Protein AF-A0A419NFJ5-F1 (afdb_monomer_lite)

Secondary structure (DSSP, 8-state):
-HHHHHHHHHHHHHHHHHHHHHHHHHHHHHHHHHHHHS-HHHHHHHHHHHHHHHHHHHHHHHTT-HHHHHHHHHHHHHHHHHH-

Structure (mmCIF, N/CA/C/O backbone):
data_AF-A0A419NFJ5-F1
#
_entry.id   AF-A0A419NFJ5-F1
#
loop_
_atom_site.group_PDB
_atom_site.id
_atom_site.type_symbol
_atom_site.label_atom_id
_atom_site.label_alt_id
_atom_site.label_comp_id
_atom_site.label_asym_id
_atom_site.label_entity_id
_atom_site.label_seq_id
_atom_site.pdbx_PDB_ins_code
_atom_site.Cartn_x
_atom_site.Cartn_y
_atom_site.Cartn_z
_atom_site.occupancy
_atom_site.B_iso_or_equiv
_atom_site.auth_seq_id
_atom_site.auth_comp_id
_atom_site.auth_asym_id
_atom_site.auth_atom_id
_atom_site.pdbx_PDB_model_num
ATOM 1 N N . MET A 1 1 ? 28.959 -14.192 -27.689 1.00 60.34 1 MET A N 1
ATOM 2 C CA . MET A 1 1 ? 29.280 -13.045 -26.800 1.00 60.34 1 MET A CA 1
ATOM 3 C C . MET A 1 1 ? 28.041 -12.192 -26.528 1.00 60.34 1 MET A C 1
ATOM 5 O O . MET A 1 1 ? 27.719 -12.017 -25.361 1.00 60.34 1 MET A O 1
ATOM 9 N N . ALA A 1 2 ? 27.310 -11.747 -27.562 1.00 65.94 2 ALA A N 1
ATOM 10 C CA . ALA A 1 2 ? 26.068 -10.973 -27.412 1.00 65.94 2 ALA A CA 1
ATOM 11 C C . ALA A 1 2 ? 24.921 -11.743 -26.720 1.00 65.94 2 ALA A C 1
ATOM 13 O O . ALA A 1 2 ? 24.333 -11.221 -25.783 1.00 65.94 2 ALA A O 1
ATOM 14 N N . GLU A 1 3 ? 24.665 -13.006 -27.086 1.00 69.19 3 GLU A N 1
ATOM 15 C CA . GLU A 1 3 ? 23.624 -13.832 -26.433 1.00 69.19 3 GLU A CA 1
ATOM 16 C C . GLU A 1 3 ? 23.835 -14.001 -24.926 1.00 69.19 3 GLU A C 1
ATOM 18 O O . GLU A 1 3 ? 22.890 -13.898 -24.153 1.00 69.19 3 GLU A O 1
ATOM 23 N N . LYS A 1 4 ? 25.086 -14.195 -24.491 1.00 74.94 4 LYS A N 1
ATOM 24 C CA . LYS A 1 4 ? 25.411 -14.330 -23.067 1.00 74.94 4 LYS A CA 1
ATOM 25 C C . LYS A 1 4 ? 25.096 -13.046 -22.288 1.00 74.94 4 LYS A C 1
ATOM 27 O O . LYS A 1 4 ? 24.528 -13.125 -21.211 1.00 74.94 4 LYS A O 1
ATOM 32 N N . HIS A 1 5 ? 25.386 -11.877 -22.866 1.00 75.94 5 HIS A N 1
ATOM 33 C CA . HIS A 1 5 ? 25.040 -10.588 -22.252 1.00 75.94 5 HIS A CA 1
ATOM 34 C C . HIS A 1 5 ? 23.526 -10.364 -22.165 1.00 75.94 5 HIS A C 1
ATOM 36 O O . HIS A 1 5 ? 23.051 -9.798 -21.185 1.00 75.94 5 HIS A O 1
ATOM 42 N N . VAL A 1 6 ? 22.762 -10.817 -23.163 1.00 79.56 6 VAL A N 1
ATOM 43 C CA . VAL A 1 6 ? 21.294 -10.729 -23.138 1.00 79.56 6 VAL A CA 1
ATOM 44 C C . VAL A 1 6 ? 20.716 -11.632 -22.047 1.00 79.56 6 VAL A C 1
ATOM 46 O O . VAL A 1 6 ? 19.843 -11.199 -21.302 1.00 79.56 6 VAL A O 1
ATOM 49 N N . ILE A 1 7 ? 21.233 -12.856 -21.904 1.00 84.94 7 ILE A N 1
ATOM 50 C CA . ILE A 1 7 ? 20.809 -13.787 -20.848 1.00 84.94 7 ILE A CA 1
ATOM 51 C C . ILE A 1 7 ? 21.142 -13.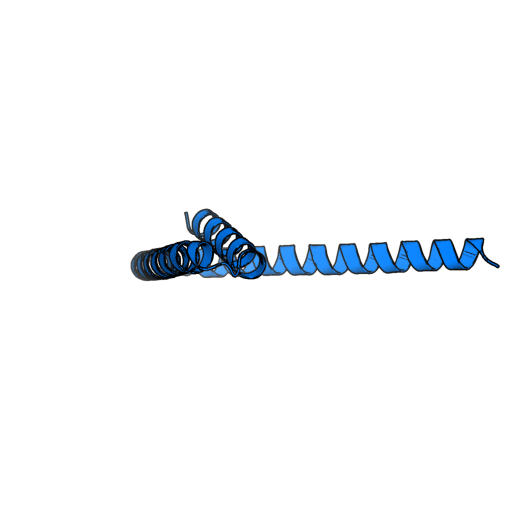225 -19.460 1.00 84.94 7 ILE A C 1
ATOM 53 O O . ILE A 1 7 ? 20.269 -13.197 -18.594 1.00 84.94 7 ILE A O 1
ATOM 57 N N . ASP A 1 8 ? 22.361 -12.720 -19.256 1.00 84.12 8 ASP A N 1
ATOM 58 C CA . ASP A 1 8 ? 22.777 -12.131 -17.977 1.00 84.12 8 ASP A CA 1
ATOM 59 C C . ASP A 1 8 ? 21.915 -10.903 -17.611 1.00 84.12 8 ASP A C 1
ATOM 61 O O . ASP A 1 8 ? 21.537 -10.723 -16.448 1.00 84.12 8 ASP A O 1
ATOM 65 N N . LEU A 1 9 ? 21.528 -10.090 -18.603 1.00 83.88 9 LEU A N 1
ATOM 66 C CA . LEU A 1 9 ? 20.617 -8.960 -18.409 1.00 83.88 9 LEU A CA 1
ATOM 67 C C . LEU A 1 9 ? 19.212 -9.420 -17.996 1.00 83.88 9 LEU A C 1
ATOM 69 O O . LEU A 1 9 ? 18.675 -8.908 -17.016 1.00 83.88 9 LEU A O 1
ATOM 73 N N . VAL A 1 10 ? 18.629 -10.399 -18.696 1.00 84.94 10 VAL A N 1
ATOM 74 C CA . VAL A 1 10 ? 17.299 -10.942 -18.363 1.00 84.94 10 VAL A CA 1
ATOM 75 C C . VAL A 1 10 ? 17.289 -11.545 -16.959 1.00 84.94 10 VAL A C 1
ATOM 77 O O . VAL A 1 10 ? 16.371 -11.284 -16.186 1.00 84.94 10 VAL A O 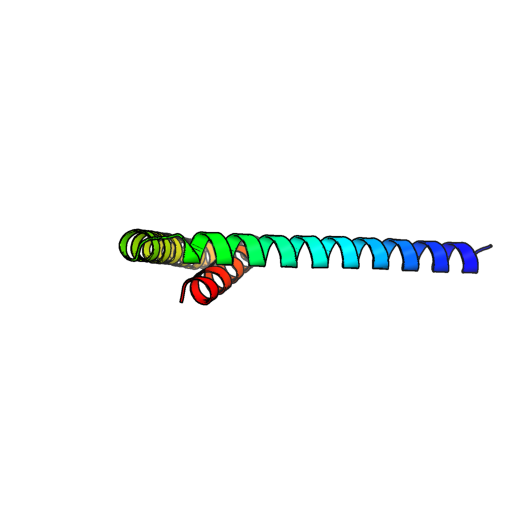1
ATOM 80 N N . MET A 1 11 ? 18.333 -12.290 -16.591 1.00 87.44 11 MET A N 1
ATOM 81 C CA . MET A 1 11 ? 18.469 -12.855 -15.246 1.00 87.44 11 MET A CA 1
ATOM 82 C C . MET A 1 11 ? 18.567 -11.768 -14.171 1.00 87.44 11 MET A C 1
ATOM 84 O O . MET A 1 11 ? 17.960 -11.896 -13.109 1.00 87.44 11 MET A O 1
ATOM 88 N N . THR A 1 12 ? 19.285 -10.677 -14.449 1.00 84.56 12 THR A N 1
ATOM 89 C CA . THR A 1 12 ? 19.406 -9.538 -13.526 1.00 84.56 12 THR A CA 1
ATOM 90 C C . THR A 1 12 ? 18.072 -8.810 -13.351 1.00 84.56 12 THR A C 1
ATOM 92 O O . THR A 1 12 ? 17.684 -8.503 -12.224 1.00 84.56 12 THR A O 1
ATOM 95 N N . VAL A 1 13 ? 17.339 -8.578 -14.445 1.00 83.06 13 VAL A N 1
ATOM 96 C CA . VAL A 1 13 ? 16.001 -7.967 -14.405 1.00 83.06 13 VAL A CA 1
ATOM 97 C C . VAL A 1 13 ? 15.020 -8.853 -13.636 1.00 83.06 13 VAL A C 1
ATOM 99 O O . VAL A 1 13 ? 14.300 -8.350 -12.776 1.00 83.06 13 VAL A O 1
ATOM 102 N N . ASN A 1 14 ? 15.030 -10.167 -13.879 1.00 81.94 14 ASN A N 1
ATOM 103 C CA . ASN A 1 14 ? 14.167 -11.110 -13.165 1.00 81.94 14 ASN A CA 1
ATOM 104 C C . ASN A 1 14 ? 14.476 -11.141 -11.669 1.00 81.94 14 ASN A C 1
ATOM 106 O O . ASN A 1 14 ? 13.560 -11.040 -10.859 1.00 81.94 14 ASN A O 1
ATOM 110 N N . LYS A 1 15 ? 15.759 -11.193 -11.294 1.00 87.06 15 LYS A N 1
ATOM 111 C CA . LYS A 1 15 ? 16.169 -11.144 -9.889 1.00 87.06 15 LYS A CA 1
ATOM 112 C C . LYS A 1 15 ? 15.680 -9.866 -9.206 1.00 87.06 15 LYS A C 1
ATOM 114 O O . LYS A 1 15 ? 15.145 -9.922 -8.104 1.00 87.06 15 LYS A O 1
ATOM 119 N N . HIS A 1 16 ? 15.816 -8.720 -9.872 1.00 83.44 16 HIS A N 1
ATOM 120 C CA . HIS A 1 16 ? 15.332 -7.455 -9.330 1.00 83.44 16 HIS A CA 1
ATOM 121 C C . HIS A 1 16 ? 13.800 -7.431 -9.183 1.00 83.44 16 HIS A C 1
ATOM 123 O O . HIS A 1 16 ? 13.279 -6.938 -8.179 1.00 83.44 16 HIS A O 1
ATOM 129 N N . ALA A 1 17 ? 13.071 -7.999 -10.148 1.00 78.31 17 ALA A N 1
ATOM 130 C CA . ALA A 1 17 ? 11.619 -8.124 -10.078 1.00 78.31 17 ALA A CA 1
ATOM 131 C C . ALA A 1 17 ? 11.174 -9.033 -8.917 1.00 78.31 17 ALA A C 1
ATOM 133 O O . ALA A 1 17 ? 10.256 -8.672 -8.181 1.00 78.31 17 ALA A O 1
ATOM 134 N N . GLU A 1 18 ? 11.850 -10.165 -8.704 1.00 84.75 18 GLU A N 1
ATOM 135 C CA . GLU A 1 18 ? 11.591 -11.083 -7.587 1.00 84.75 18 GLU A CA 1
ATOM 136 C C . GLU A 1 18 ? 11.871 -10.434 -6.226 1.00 84.75 18 GLU A C 1
ATOM 138 O O . GLU A 1 18 ? 11.036 -10.504 -5.322 1.00 84.75 18 GLU A O 1
ATOM 143 N N . GLU A 1 19 ? 13.007 -9.746 -6.080 1.00 83.62 19 GLU A N 1
ATOM 144 C CA . GLU A 1 19 ? 13.353 -9.005 -4.860 1.00 83.62 19 GLU A CA 1
ATOM 145 C C . GLU A 1 19 ? 12.314 -7.918 -4.552 1.00 83.62 19 GLU A C 1
ATOM 147 O O . GLU A 1 19 ? 11.863 -7.792 -3.411 1.00 83.62 19 GLU A O 1
ATOM 152 N N . THR A 1 20 ? 11.879 -7.179 -5.575 1.00 75.38 20 THR A N 1
ATOM 153 C CA . THR A 1 20 ? 10.844 -6.144 -5.440 1.00 75.38 20 THR A CA 1
ATOM 154 C C . THR A 1 20 ? 9.501 -6.749 -5.031 1.00 75.38 20 THR A C 1
ATOM 156 O O . THR A 1 20 ? 8.849 -6.250 -4.111 1.00 75.38 20 THR A O 1
ATOM 159 N N . ALA A 1 21 ? 9.091 -7.854 -5.660 1.00 73.38 21 ALA A N 1
ATOM 160 C CA . ALA A 1 21 ? 7.853 -8.553 -5.322 1.00 73.38 21 ALA A CA 1
ATOM 161 C C . ALA A 1 21 ? 7.879 -9.089 -3.880 1.00 73.38 21 ALA A C 1
ATOM 163 O O . ALA A 1 21 ? 6.900 -8.950 -3.142 1.00 73.38 21 ALA A O 1
ATOM 164 N N . MET A 1 22 ? 9.014 -9.642 -3.443 1.00 81.06 22 MET A N 1
ATOM 165 C CA . MET A 1 22 ? 9.205 -10.109 -2.070 1.00 81.06 22 MET A CA 1
ATOM 166 C C . MET A 1 22 ? 9.117 -8.954 -1.065 1.00 81.06 22 MET A C 1
ATOM 168 O O . MET A 1 22 ? 8.419 -9.071 -0.057 1.00 81.06 22 MET A O 1
ATOM 172 N N . GLN A 1 23 ? 9.775 -7.823 -1.339 1.00 68.75 23 GLN A N 1
ATOM 173 C CA . GLN A 1 23 ? 9.699 -6.628 -0.493 1.00 68.75 23 GLN A CA 1
ATOM 174 C C . GLN A 1 23 ? 8.262 -6.114 -0.361 1.00 68.75 23 GLN A C 1
ATOM 176 O O . GLN A 1 23 ? 7.811 -5.839 0.753 1.00 68.75 23 GLN A O 1
ATOM 181 N N . GLN A 1 24 ? 7.515 -6.050 -1.466 1.00 68.94 24 GLN A N 1
ATOM 182 C CA . GLN A 1 24 ? 6.106 -5.653 -1.448 1.00 68.94 24 GLN A CA 1
ATOM 183 C C . GLN A 1 24 ? 5.241 -6.627 -0.639 1.00 68.94 24 GLN A C 1
ATOM 185 O O . GLN A 1 24 ? 4.397 -6.197 0.149 1.00 68.94 24 GLN A O 1
ATOM 190 N N . MET A 1 25 ? 5.472 -7.936 -0.771 1.00 70.94 25 MET A N 1
ATOM 191 C CA . MET A 1 25 ? 4.743 -8.949 -0.007 1.00 70.94 25 MET A CA 1
ATOM 192 C C . MET A 1 25 ? 5.037 -8.857 1.500 1.00 70.94 25 MET A C 1
ATOM 194 O O . MET A 1 25 ? 4.111 -8.919 2.312 1.00 70.94 25 MET A O 1
ATOM 198 N N . MET A 1 26 ? 6.302 -8.657 1.887 1.00 67.31 26 MET A N 1
ATOM 199 C CA . MET A 1 26 ? 6.685 -8.442 3.288 1.00 67.31 26 MET A CA 1
ATOM 200 C C . MET A 1 26 ? 6.057 -7.171 3.862 1.00 67.31 26 MET A C 1
ATOM 202 O O . MET A 1 26 ? 5.517 -7.209 4.967 1.00 67.31 26 MET A O 1
ATOM 206 N N . LEU A 1 27 ? 6.076 -6.068 3.107 1.00 69.69 27 LEU A N 1
ATOM 207 C CA . LEU A 1 27 ? 5.458 -4.807 3.513 1.00 69.69 27 LEU A CA 1
ATOM 208 C C . LEU A 1 27 ? 3.950 -4.975 3.733 1.00 69.69 27 LEU A C 1
ATOM 210 O O . LEU A 1 27 ? 3.423 -4.551 4.761 1.00 69.69 27 LEU A O 1
ATOM 214 N N . ARG A 1 28 ? 3.262 -5.664 2.815 1.00 69.00 28 ARG A N 1
ATOM 215 C CA . ARG A 1 28 ? 1.836 -5.982 2.954 1.00 69.00 28 ARG A CA 1
ATOM 216 C C . ARG A 1 28 ? 1.560 -6.796 4.220 1.00 69.00 28 ARG A C 1
ATOM 218 O O . ARG A 1 28 ? 0.651 -6.460 4.974 1.00 69.00 28 ARG A O 1
ATOM 225 N N . ASN A 1 29 ? 2.352 -7.837 4.480 1.00 68.06 29 ASN A N 1
ATOM 226 C CA . ASN A 1 29 ? 2.205 -8.662 5.682 1.00 68.06 29 ASN A CA 1
ATOM 227 C C . ASN A 1 29 ? 2.451 -7.859 6.966 1.00 68.06 29 ASN A C 1
ATOM 229 O O . ASN A 1 29 ? 1.709 -8.019 7.934 1.00 68.06 29 ASN A O 1
ATOM 233 N N . PHE A 1 30 ? 3.449 -6.973 6.969 1.00 68.25 30 PHE A N 1
ATOM 234 C CA . PHE A 1 30 ? 3.723 -6.076 8.089 1.00 68.25 30 PHE A CA 1
ATOM 235 C C . PHE A 1 30 ? 2.532 -5.155 8.383 1.00 68.25 30 PHE A C 1
ATOM 237 O O . PHE A 1 30 ? 2.094 -5.078 9.530 1.00 68.25 30 PHE A O 1
ATOM 244 N N . ILE A 1 31 ? 1.956 -4.527 7.351 1.00 71.06 31 ILE A N 1
ATOM 245 C CA . ILE A 1 31 ? 0.767 -3.673 7.487 1.00 71.06 31 ILE A CA 1
ATOM 246 C C . ILE A 1 31 ? -0.402 -4.471 8.074 1.00 71.06 31 ILE A C 1
ATOM 248 O O . ILE A 1 31 ? -1.003 -4.030 9.046 1.00 71.06 31 ILE A O 1
ATOM 252 N N . ILE A 1 32 ? -0.679 -5.678 7.571 1.00 72.75 32 ILE A N 1
ATOM 253 C CA . ILE A 1 32 ? -1.760 -6.533 8.096 1.00 72.75 32 ILE A CA 1
ATOM 254 C C . ILE A 1 32 ? -1.555 -6.852 9.582 1.00 72.75 32 ILE A C 1
ATOM 256 O O . ILE A 1 32 ? -2.502 -6.783 10.367 1.00 72.75 32 ILE A O 1
ATOM 260 N N . VAL A 1 33 ? -0.334 -7.213 9.985 1.00 72.25 33 VAL A N 1
ATOM 261 C CA . VAL A 1 33 ? -0.018 -7.513 11.390 1.00 72.25 33 VAL A CA 1
ATOM 262 C C . VAL A 1 33 ? -0.222 -6.278 12.268 1.00 72.25 33 VAL A C 1
ATOM 264 O O . VAL A 1 33 ? -0.836 -6.395 13.328 1.00 72.25 33 VAL A O 1
ATOM 267 N N . MET A 1 34 ? 0.217 -5.104 11.810 1.00 73.50 34 MET A N 1
ATOM 268 C CA . MET A 1 34 ? 0.001 -3.833 12.504 1.00 73.50 34 MET A CA 1
ATOM 269 C C . MET A 1 34 ? -1.490 -3.491 12.616 1.00 73.50 34 MET A C 1
ATOM 271 O O . MET A 1 34 ? -1.962 -3.151 13.693 1.00 73.50 34 MET A O 1
ATOM 275 N N . CYS A 1 35 ? -2.274 -3.649 11.548 1.00 72.06 35 CYS A N 1
ATOM 276 C CA . CYS A 1 35 ? -3.715 -3.387 11.582 1.00 72.06 35 CYS A CA 1
ATOM 277 C C . CYS A 1 35 ? -4.468 -4.350 12.513 1.00 72.06 35 CYS A C 1
ATOM 279 O O . CYS A 1 35 ? -5.445 -3.956 13.149 1.00 72.06 35 CYS A O 1
ATOM 281 N N . ARG A 1 36 ? -4.011 -5.604 12.635 1.00 74.88 36 ARG A N 1
ATOM 282 C CA . ARG A 1 36 ? -4.588 -6.593 13.562 1.00 74.88 36 ARG A CA 1
ATOM 283 C C . ARG A 1 36 ? -4.279 -6.303 15.028 1.00 74.88 36 ARG A C 1
ATOM 285 O O . ARG A 1 36 ? -5.086 -6.668 15.877 1.00 74.88 36 ARG A O 1
ATOM 292 N N . SER A 1 37 ? -3.136 -5.689 15.330 1.00 78.31 37 SER A N 1
ATOM 293 C CA . SER A 1 37 ? -2.756 -5.335 16.703 1.00 78.31 37 SER A CA 1
ATOM 294 C C . SER A 1 37 ? -3.364 -4.014 17.184 1.00 78.31 37 SER A C 1
ATOM 296 O O . SER A 1 37 ? -3.275 -3.700 18.370 1.00 78.31 37 SER A O 1
ATOM 298 N N . MET A 1 38 ? -4.009 -3.257 16.292 1.00 82.00 38 MET A N 1
ATOM 299 C CA . MET A 1 38 ? -4.682 -2.006 16.626 1.00 82.00 38 MET A CA 1
ATOM 300 C C . MET A 1 38 ? -6.020 -2.229 17.334 1.00 82.00 38 MET A C 1
ATOM 302 O O . MET A 1 38 ? -6.819 -3.090 16.953 1.00 82.00 38 MET A O 1
ATOM 306 N N . THR A 1 39 ? -6.309 -1.376 18.315 1.00 86.88 39 THR A N 1
ATOM 307 C CA . THR A 1 39 ? -7.654 -1.255 18.889 1.00 86.88 39 THR A CA 1
ATOM 308 C C . THR A 1 39 ? -8.623 -0.643 17.871 1.00 86.88 39 THR A C 1
ATOM 310 O O . THR A 1 39 ? -8.210 0.038 16.931 1.00 86.88 39 THR A O 1
ATOM 313 N N . GLU A 1 40 ? -9.932 -0.835 18.054 1.00 83.38 40 GLU A N 1
ATOM 314 C CA . GLU A 1 40 ? -10.934 -0.237 17.156 1.00 83.38 40 GLU A CA 1
ATOM 315 C C . GLU A 1 40 ? -10.861 1.298 17.114 1.00 83.38 40 GLU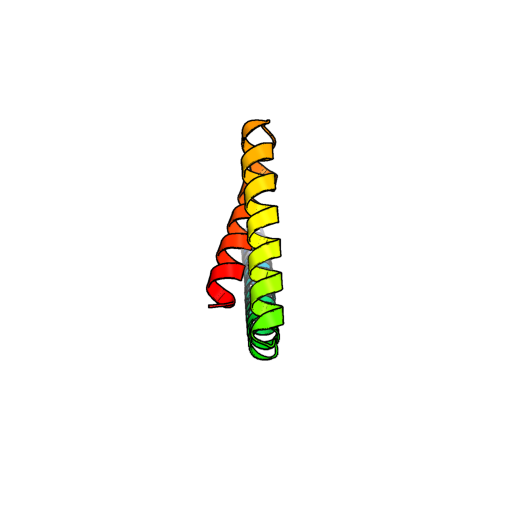 A C 1
ATOM 317 O O . GLU A 1 40 ? -11.062 1.905 16.063 1.00 83.38 40 GLU A O 1
ATOM 322 N N . GLU A 1 41 ? -10.492 1.940 18.223 1.00 84.94 41 GLU A N 1
ATOM 323 C CA . GLU A 1 41 ? -10.286 3.389 18.270 1.00 84.94 41 GLU A CA 1
ATOM 324 C C . GLU A 1 41 ? -9.082 3.825 17.421 1.00 84.94 41 GLU A C 1
ATOM 326 O O . GLU A 1 41 ? -9.191 4.755 16.620 1.00 84.94 41 GLU A O 1
ATOM 331 N N . GLN A 1 42 ? -7.971 3.087 17.492 1.00 78.75 42 GLN A N 1
ATOM 332 C CA . GLN A 1 42 ? -6.804 3.324 16.641 1.00 78.75 42 GLN A CA 1
ATOM 333 C C . GLN A 1 42 ? -7.129 3.090 15.160 1.00 78.75 42 GLN A C 1
ATOM 335 O O . GLN A 1 42 ? -6.725 3.884 14.308 1.00 78.75 42 GLN A O 1
ATOM 340 N N . LYS A 1 43 ? -7.894 2.039 14.827 1.00 79.50 43 LYS A N 1
ATOM 341 C CA . LYS A 1 43 ? -8.339 1.791 13.443 1.00 79.50 43 LYS A CA 1
ATOM 342 C C . LYS A 1 43 ? -9.203 2.937 12.932 1.00 79.50 43 LYS A C 1
ATOM 344 O O . LYS A 1 43 ? -9.028 3.383 11.800 1.00 79.50 43 LYS A O 1
ATOM 349 N N . ASN A 1 44 ? -10.100 3.458 13.765 1.00 80.62 44 ASN A N 1
ATOM 350 C CA . ASN A 1 44 ? -10.936 4.603 13.415 1.00 80.62 44 ASN A CA 1
ATOM 351 C C . ASN A 1 44 ? -10.118 5.880 13.197 1.00 80.62 44 ASN A C 1
ATOM 353 O O . ASN A 1 44 ? -10.396 6.613 12.245 1.00 80.62 44 ASN A O 1
ATOM 357 N N . GLN A 1 45 ? -9.082 6.114 14.006 1.00 79.31 45 GLN A N 1
ATOM 358 C CA . GLN A 1 45 ? -8.163 7.234 13.819 1.00 79.31 45 GLN A CA 1
ATOM 359 C C . GLN A 1 45 ? -7.390 7.120 12.500 1.00 79.31 45 GLN A C 1
ATOM 361 O O . GLN A 1 45 ? -7.349 8.086 11.739 1.00 79.31 45 GLN A O 1
ATOM 366 N N . VAL A 1 46 ? -6.852 5.940 12.175 1.00 78.69 46 VAL A N 1
ATOM 367 C CA . VAL A 1 46 ? -6.152 5.721 10.899 1.00 78.69 46 VAL A CA 1
ATOM 368 C C . VAL A 1 46 ? -7.108 5.872 9.715 1.00 78.69 46 VAL A C 1
ATOM 370 O O . VAL A 1 46 ? -6.789 6.593 8.775 1.00 78.69 46 VAL A O 1
ATOM 373 N N . ARG A 1 47 ? -8.324 5.310 9.771 1.00 77.44 47 ARG A N 1
ATOM 374 C CA . ARG A 1 47 ? -9.358 5.538 8.738 1.00 77.44 47 ARG A CA 1
ATOM 375 C C . ARG A 1 47 ? -9.675 7.025 8.559 1.00 77.44 47 ARG A C 1
ATOM 377 O O . ARG A 1 47 ? -9.926 7.479 7.444 1.00 77.44 47 ARG A O 1
ATOM 384 N N . TRP A 1 48 ? -9.719 7.794 9.646 1.00 80.31 48 TRP A N 1
ATOM 385 C CA . TRP A 1 48 ? -9.953 9.236 9.583 1.00 80.31 48 TRP A CA 1
ATOM 386 C C . TRP A 1 48 ? -8.778 9.974 8.929 1.00 80.31 48 TRP A C 1
ATOM 388 O O . TRP A 1 48 ? -9.004 10.733 7.990 1.00 80.31 48 TRP A O 1
ATOM 398 N N . GLN A 1 49 ? -7.541 9.686 9.341 1.00 73.56 49 GLN A N 1
ATOM 399 C CA . GLN A 1 49 ? -6.332 10.264 8.744 1.00 73.56 49 GLN A CA 1
ATOM 400 C C . GLN A 1 49 ? -6.221 9.938 7.249 1.00 73.56 49 GLN A C 1
ATOM 402 O O . GLN A 1 49 ? -5.969 10.828 6.444 1.00 73.56 49 GLN A O 1
ATOM 407 N N . MET A 1 50 ? -6.503 8.694 6.859 1.00 75.06 50 MET A N 1
ATOM 408 C CA . MET A 1 50 ? -6.497 8.264 5.458 1.00 75.06 50 MET A CA 1
ATOM 409 C C . MET A 1 50 ? -7.531 9.015 4.611 1.00 75.06 50 MET A C 1
ATOM 411 O O . MET A 1 50 ? -7.224 9.454 3.506 1.00 75.06 50 MET A O 1
ATOM 415 N N . ARG A 1 51 ? -8.740 9.247 5.141 1.00 74.88 51 ARG A N 1
ATOM 416 C CA . ARG A 1 51 ? -9.757 10.066 4.457 1.00 74.88 51 ARG A CA 1
ATOM 417 C C . ARG A 1 51 ? -9.332 11.524 4.295 1.00 74.88 51 ARG A C 1
ATOM 419 O O . ARG A 1 51 ? -9.642 12.116 3.268 1.00 74.88 51 ARG A O 1
ATOM 426 N N . GLN A 1 52 ? -8.641 12.098 5.280 1.00 71.62 52 GLN A N 1
ATOM 427 C CA . GLN A 1 52 ? -8.105 13.459 5.171 1.00 71.62 52 GLN A CA 1
ATOM 428 C C . GLN A 1 52 ? -7.048 13.548 4.068 1.00 71.62 52 GLN A C 1
ATOM 430 O O . GLN A 1 52 ? -7.125 14.444 3.235 1.00 71.62 52 GLN A O 1
ATOM 435 N N . ILE A 1 53 ? -6.125 12.582 4.010 1.00 74.25 53 ILE A N 1
ATOM 436 C CA . ILE A 1 53 ? -5.117 12.507 2.944 1.00 74.25 53 ILE A CA 1
ATOM 437 C C . ILE A 1 53 ? -5.805 12.412 1.582 1.00 74.25 53 ILE A C 1
ATOM 439 O O . ILE A 1 53 ? -5.520 13.227 0.718 1.00 74.25 53 ILE A O 1
ATOM 443 N N . HIS A 1 54 ? -6.776 11.509 1.412 1.00 69.81 54 HIS A N 1
ATOM 444 C CA . HIS A 1 54 ? -7.506 11.366 0.148 1.00 69.81 54 HIS A CA 1
ATOM 445 C C . HIS A 1 54 ? -8.194 12.669 -0.293 1.00 69.81 54 HIS A C 1
ATOM 447 O O . HIS A 1 54 ? -8.141 13.027 -1.464 1.00 69.81 54 HIS A O 1
ATOM 453 N N . GLN A 1 55 ? -8.817 13.404 0.634 1.00 67.19 55 GLN A N 1
ATOM 454 C CA . GLN A 1 55 ? -9.467 14.683 0.327 1.00 67.19 55 GLN A CA 1
ATOM 455 C C . GLN A 1 55 ? -8.469 15.765 -0.099 1.00 67.19 55 GLN A C 1
ATOM 457 O O . GLN A 1 55 ? -8.762 16.530 -1.017 1.00 67.19 55 GLN A O 1
ATOM 462 N N . VAL A 1 56 ? -7.306 15.827 0.555 1.00 70.69 56 VAL A N 1
ATOM 463 C CA . VAL A 1 56 ? -6.222 16.751 0.191 1.00 70.69 56 VAL A CA 1
ATOM 464 C C . VAL A 1 56 ? -5.648 16.369 -1.170 1.00 70.69 56 VAL A C 1
ATOM 466 O O . VAL A 1 56 ? -5.578 17.213 -2.055 1.00 70.69 56 VAL A O 1
ATOM 469 N N . THR A 1 57 ? -5.353 15.087 -1.387 1.00 68.25 57 THR A N 1
ATOM 470 C CA . THR A 1 57 ? -4.852 14.566 -2.663 1.00 68.25 57 THR A CA 1
ATOM 471 C C . THR A 1 57 ? -5.836 14.821 -3.811 1.00 68.25 57 THR A C 1
ATOM 473 O O . THR A 1 57 ? -5.410 15.235 -4.881 1.00 68.25 57 THR A O 1
ATOM 476 N N . ASP A 1 58 ? -7.149 14.663 -3.605 1.00 65.81 58 ASP A N 1
ATOM 477 C CA . ASP A 1 58 ? -8.180 14.986 -4.609 1.00 65.81 58 ASP A CA 1
ATOM 478 C C . ASP A 1 58 ? -8.309 16.494 -4.894 1.00 65.81 58 ASP A C 1
ATOM 480 O O . ASP A 1 58 ? -8.785 16.900 -5.962 1.00 65.81 58 ASP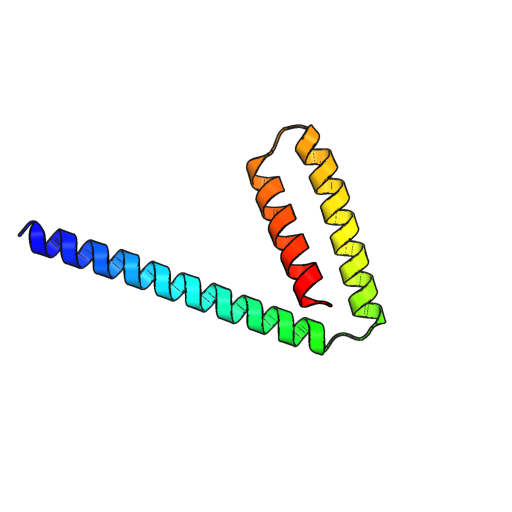 A O 1
ATOM 484 N N . ALA A 1 59 ? -7.970 17.343 -3.922 1.00 64.12 59 ALA A N 1
ATOM 485 C CA . ALA A 1 59 ? -7.922 18.788 -4.112 1.00 64.12 59 ALA A CA 1
ATOM 486 C C . ALA A 1 59 ? -6.670 19.179 -4.908 1.00 64.12 59 ALA A C 1
ATOM 488 O O . ALA A 1 59 ? -6.787 19.856 -5.923 1.00 64.12 59 ALA A O 1
ATOM 489 N N . GLU A 1 60 ? -5.505 18.662 -4.523 1.00 63.03 60 GLU A N 1
ATOM 490 C CA . GLU A 1 60 ? -4.228 18.890 -5.208 1.00 63.03 60 GLU A CA 1
ATOM 491 C C . GLU A 1 60 ? -4.210 18.279 -6.622 1.00 63.03 60 GLU A C 1
ATOM 493 O O . GLU A 1 60 ? -3.576 18.816 -7.529 1.00 63.03 60 GLU A O 1
ATOM 498 N N . TYR A 1 61 ? -4.963 17.196 -6.861 1.00 62.81 61 TYR A N 1
ATOM 499 C CA . TYR A 1 61 ? -5.073 16.565 -8.183 1.00 62.81 61 TYR A CA 1
ATOM 500 C C . TYR A 1 61 ? -5.722 17.513 -9.189 1.00 62.81 61 TYR A C 1
ATOM 502 O O . TYR A 1 61 ? -5.364 17.529 -10.366 1.00 62.81 61 TYR A O 1
ATOM 510 N N . ARG A 1 62 ? -6.656 18.346 -8.716 1.00 61.59 62 ARG A N 1
ATOM 511 C CA . ARG A 1 62 ? -7.282 19.393 -9.529 1.00 61.59 62 ARG A CA 1
ATOM 512 C C . ARG A 1 62 ? -6.320 20.539 -9.856 1.00 61.59 62 ARG A C 1
ATOM 514 O O . ARG A 1 62 ? -6.546 21.202 -10.863 1.00 61.59 62 ARG A O 1
ATOM 521 N N . ASP A 1 63 ? -5.252 20.711 -9.077 1.00 64.19 63 ASP A N 1
ATOM 522 C CA . ASP A 1 63 ? -4.223 21.742 -9.269 1.00 64.19 63 ASP A CA 1
ATOM 523 C C . ASP A 1 63 ? -3.034 21.284 -10.141 1.00 64.19 63 ASP A C 1
ATOM 525 O O . ASP A 1 63 ? -2.181 22.098 -10.495 1.00 64.19 63 ASP A O 1
ATOM 529 N N . GLY A 1 64 ? -3.009 20.018 -10.586 1.00 63.94 64 GLY A N 1
ATOM 530 C CA . GLY A 1 64 ? -2.219 19.589 -11.750 1.00 63.94 64 GLY A CA 1
ATOM 531 C C . GLY A 1 64 ? -1.002 18.695 -11.489 1.00 63.94 64 GLY A C 1
ATOM 532 O O . GLY A 1 64 ? -0.360 18.287 -12.457 1.00 63.94 64 GLY A O 1
ATOM 533 N N . ASP A 1 65 ? -0.700 18.314 -10.244 1.00 65.31 65 ASP A N 1
ATOM 534 C CA . ASP A 1 65 ? 0.440 17.426 -9.932 1.00 65.31 65 ASP A CA 1
ATOM 535 C C . ASP A 1 65 ? 0.058 15.926 -9.971 1.00 65.31 65 ASP A C 1
ATOM 537 O O . ASP A 1 65 ? 0.138 15.163 -9.007 1.00 65.31 65 ASP A O 1
ATOM 541 N N . VAL A 1 66 ? -0.448 15.501 -11.129 1.00 63.56 66 VAL A N 1
ATOM 542 C CA . VAL A 1 66 ? -1.272 14.290 -11.318 1.00 63.56 66 VAL A CA 1
ATOM 543 C C . VAL A 1 66 ? -0.571 12.971 -10.952 1.00 63.56 66 VAL A C 1
ATOM 545 O O . VAL A 1 66 ? -1.203 12.088 -10.374 1.00 63.56 66 VAL A O 1
ATOM 548 N N . GLN A 1 67 ? 0.722 12.802 -11.255 1.00 61.16 67 GLN A N 1
ATOM 549 C CA . GLN A 1 67 ? 1.398 11.496 -11.127 1.00 61.16 67 GLN A CA 1
ATOM 550 C C . GLN A 1 67 ? 1.728 11.101 -9.682 1.00 61.16 67 GLN A C 1
ATOM 552 O O . GLN A 1 67 ? 1.590 9.931 -9.314 1.00 61.16 67 GLN A O 1
ATOM 557 N N . LEU A 1 68 ? 2.172 12.053 -8.856 1.00 61.66 68 LEU A N 1
ATOM 558 C CA . LEU A 1 68 ? 2.496 11.783 -7.452 1.00 61.66 68 LEU A CA 1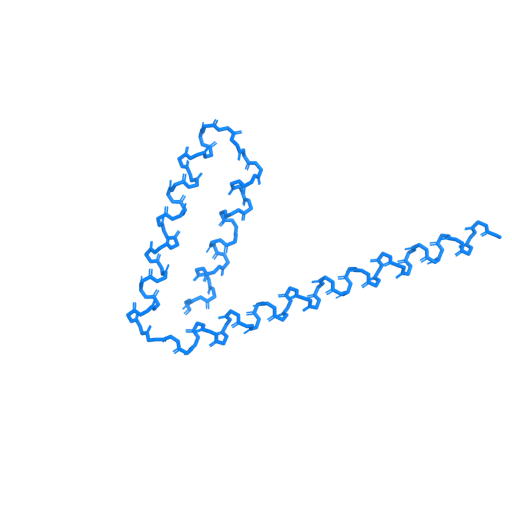
ATOM 559 C C . LEU A 1 68 ? 1.215 11.507 -6.649 1.00 61.66 68 LEU A C 1
ATOM 561 O O . LEU A 1 68 ? 1.173 10.607 -5.807 1.00 61.66 68 LEU A O 1
ATOM 565 N N . LEU A 1 69 ? 0.153 12.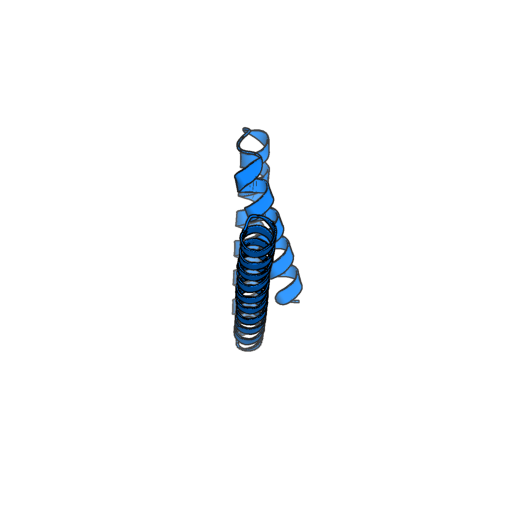242 -6.979 1.00 62.06 69 LEU A N 1
ATOM 566 C CA . LEU A 1 69 ? -1.143 12.187 -6.312 1.00 62.06 69 LEU A CA 1
ATOM 567 C C . LEU A 1 69 ? -1.917 10.905 -6.651 1.00 62.06 69 LEU A C 1
ATOM 569 O O . LEU A 1 69 ? -2.528 10.305 -5.771 1.00 62.06 69 LEU A O 1
ATOM 573 N N . GLU A 1 70 ? -1.813 10.397 -7.883 1.00 66.25 70 GLU A N 1
ATOM 574 C CA . GLU A 1 70 ? -2.403 9.104 -8.265 1.00 66.25 70 GLU A CA 1
ATOM 575 C C . GLU A 1 70 ? -1.794 7.910 -7.524 1.00 66.25 70 GLU A C 1
ATOM 577 O O . GLU A 1 70 ? -2.488 6.925 -7.246 1.00 66.25 70 GLU A O 1
ATOM 582 N N . LYS A 1 71 ? -0.493 7.979 -7.221 1.00 71.94 71 LYS A N 1
ATOM 583 C CA . LYS A 1 71 ? 0.190 6.957 -6.427 1.00 71.94 71 LYS A CA 1
ATOM 584 C C . LYS A 1 71 ? -0.274 7.013 -4.972 1.00 71.94 71 LYS A C 1
ATOM 586 O O . LYS A 1 71 ? -0.686 5.990 -4.436 1.00 71.94 71 LYS A O 1
ATOM 591 N N . ALA A 1 72 ? -0.271 8.204 -4.371 1.00 64.94 72 ALA A N 1
ATOM 592 C CA . ALA A 1 72 ? -0.727 8.402 -2.997 1.00 64.94 72 ALA A CA 1
ATOM 593 C C . ALA A 1 72 ? -2.183 7.944 -2.803 1.00 64.94 72 ALA A C 1
ATOM 595 O O . ALA A 1 72 ? -2.490 7.271 -1.820 1.00 64.94 72 ALA A O 1
ATOM 596 N N . ARG A 1 73 ? -3.065 8.227 -3.772 1.00 67.50 73 ARG A N 1
ATOM 597 C CA . ARG A 1 73 ? -4.464 7.784 -3.728 1.00 67.50 73 ARG A CA 1
ATOM 598 C C . ARG A 1 73 ? -4.595 6.259 -3.727 1.00 67.50 73 ARG A C 1
ATOM 600 O O . ARG A 1 73 ? -5.297 5.712 -2.881 1.00 67.50 73 ARG A O 1
ATOM 607 N N . ARG A 1 74 ? -3.876 5.569 -4.622 1.00 71.94 74 ARG A N 1
ATOM 608 C CA . ARG A 1 74 ? -3.851 4.094 -4.676 1.00 71.94 74 ARG A CA 1
ATOM 609 C C . ARG A 1 74 ? -3.320 3.475 -3.385 1.00 71.94 74 ARG A C 1
ATOM 611 O O . ARG A 1 74 ? -3.896 2.508 -2.897 1.00 71.94 74 ARG A O 1
ATOM 618 N N . ASP A 1 75 ? -2.263 4.043 -2.811 1.00 68.69 75 ASP A N 1
ATOM 619 C CA . ASP A 1 75 ? -1.689 3.550 -1.555 1.00 68.69 75 ASP A CA 1
ATOM 620 C C . ASP A 1 75 ? -2.692 3.684 -0.389 1.00 68.69 75 ASP A C 1
ATOM 622 O O . ASP A 1 75 ? -2.822 2.770 0.429 1.00 68.69 75 ASP A O 1
ATOM 626 N N . VAL A 1 76 ? -3.460 4.781 -0.346 1.00 67.50 76 VAL A N 1
ATOM 627 C CA . VAL A 1 76 ? -4.532 5.002 0.641 1.00 67.50 76 VAL A CA 1
ATOM 628 C C . VAL A 1 76 ? -5.691 4.017 0.461 1.00 67.50 76 VAL A C 1
ATOM 630 O O . VAL A 1 76 ? -6.157 3.448 1.450 1.00 67.50 76 VAL A O 1
ATOM 633 N N . GLU A 1 77 ? -6.148 3.792 -0.773 1.00 70.25 77 GLU A N 1
ATOM 634 C CA . GLU A 1 77 ? -7.205 2.818 -1.088 1.00 70.25 77 GLU A CA 1
ATOM 635 C C . GLU A 1 77 ? -6.807 1.405 -0.614 1.00 70.25 77 GLU A C 1
ATOM 637 O O . GLU A 1 77 ? -7.573 0.754 0.099 1.00 70.25 77 GLU A O 1
ATOM 642 N N . ILE A 1 78 ? -5.568 0.978 -0.888 1.00 73.44 78 ILE A N 1
ATOM 643 C CA . ILE A 1 78 ? -5.030 -0.315 -0.435 1.00 73.44 78 ILE A CA 1
ATOM 644 C C . ILE A 1 78 ? -4.972 -0.392 1.096 1.00 73.44 78 ILE A C 1
ATOM 646 O O . ILE A 1 78 ? -5.344 -1.411 1.678 1.00 73.44 78 ILE A O 1
ATOM 650 N N . MET A 1 79 ? -4.521 0.664 1.784 1.00 67.88 79 MET A N 1
ATOM 651 C CA . MET A 1 79 ? -4.494 0.657 3.253 1.00 67.88 79 MET A CA 1
ATOM 652 C C . MET A 1 79 ? -5.897 0.563 3.858 1.00 67.88 79 MET A C 1
ATOM 654 O O . MET A 1 79 ? -6.085 -0.147 4.845 1.00 67.88 79 MET A O 1
ATOM 658 N N . LEU A 1 80 ? -6.886 1.247 3.276 1.00 68.56 80 LEU A N 1
ATOM 659 C CA . LEU A 1 80 ? -8.276 1.168 3.728 1.00 68.56 80 LEU A CA 1
ATOM 660 C C . LEU A 1 80 ? -8.864 -0.235 3.536 1.00 68.56 80 LEU A C 1
ATOM 662 O O . LEU A 1 80 ? -9.568 -0.711 4.427 1.00 68.56 80 LEU A O 1
ATOM 666 N N . GLU A 1 81 ? -8.546 -0.910 2.429 1.00 74.00 81 GLU A N 1
ATOM 667 C CA . GLU A 1 81 ? -8.928 -2.311 2.211 1.00 74.00 81 GLU A CA 1
ATOM 668 C C . GLU A 1 81 ? -8.277 -3.261 3.222 1.00 74.00 81 GLU A C 1
ATOM 670 O O . GLU A 1 81 ? -8.929 -4.185 3.693 1.00 74.00 81 GLU A O 1
ATOM 675 N N . LEU A 1 82 ? -7.012 -3.035 3.588 1.00 67.75 82 LEU A N 1
ATOM 676 C CA . LEU A 1 82 ? -6.282 -3.898 4.527 1.00 67.75 82 LEU A CA 1
ATOM 677 C C . LEU A 1 82 ? -6.706 -3.724 5.996 1.00 67.75 82 LEU A C 1
ATOM 679 O O . LEU A 1 82 ? -6.430 -4.603 6.815 1.00 67.75 82 LEU A O 1
ATOM 683 N N . ILE A 1 83 ? -7.328 -2.592 6.345 1.00 67.75 83 ILE A N 1
ATOM 684 C CA . ILE A 1 83 ? -7.803 -2.288 7.707 1.00 67.75 83 ILE A CA 1
ATOM 685 C C . ILE A 1 83 ? -9.203 -2.867 7.982 1.00 67.75 83 ILE A C 1
ATOM 687 O O . ILE A 1 83 ? -9.553 -3.060 9.153 1.00 67.75 83 ILE A O 1
ATOM 691 N N . ASN A 1 84 ? -10.011 -3.099 6.943 1.00 59.84 84 ASN A N 1
ATOM 692 C CA . ASN A 1 84 ? -11.358 -3.674 7.056 1.00 59.84 84 ASN A CA 1
ATOM 693 C C . ASN A 1 84 ? -11.335 -5.203 7.139 1.00 59.84 84 ASN A C 1
ATOM 695 O O . ASN A 1 84 ? -12.210 -5.727 7.863 1.00 59.84 84 ASN A O 1
#

Organism: NCBI:txid1510574

Radius of gyration: 18.77 Å; chains: 1; bounding box: 41×36×46 Å

Sequence (84 aa):
MAEKHVIDLVMTVNKHAEETAMQQMMLRNFIIVMCRSMTEEQKNQVRWQMRQIHQVTDAEYRDGDVQLLEKARRDVEIMLELIN

pLDDT: mean 73.07, std 7.47, range [59.84, 87.44]

Foldseek 3Di:
DVVVVVVVVVVVVVVVVVVVVVVVVVVLVVLLVVLVPDDPVRLVVLLVVLVVLLVVLVVVCVVPPPPVSVVSNVVSVSSNVSND